Protein AF-A0A6B3I7I8-F1 (afdb_monomer)

Structure (mmCIF, N/CA/C/O backbone):
data_AF-A0A6B3I7I8-F1
#
_entry.id   AF-A0A6B3I7I8-F1
#
loop_
_atom_site.group_PDB
_atom_site.id
_atom_site.type_symbol
_atom_site.label_atom_id
_atom_site.label_alt_id
_atom_site.label_comp_id
_atom_site.label_asym_id
_atom_site.label_entity_id
_atom_site.label_seq_id
_atom_site.pdbx_PDB_ins_code
_atom_site.Cartn_x
_atom_site.Cartn_y
_atom_site.Cartn_z
_atom_site.occupancy
_atom_site.B_iso_or_equiv
_atom_site.auth_seq_id
_atom_site.auth_comp_id
_atom_site.auth_asym_id
_atom_site.auth_atom_id
_atom_site.pdbx_PDB_model_num
ATOM 1 N N . MET A 1 1 ? -26.166 -10.287 14.234 1.00 50.38 1 MET A N 1
ATOM 2 C CA . MET A 1 1 ? -25.204 -11.157 13.523 1.00 50.38 1 MET A CA 1
ATOM 3 C C . MET A 1 1 ? -24.397 -10.384 12.473 1.00 50.38 1 MET A C 1
ATOM 5 O O . MET A 1 1 ? -23.184 -10.431 12.549 1.00 50.38 1 MET A O 1
ATOM 9 N N . LEU A 1 2 ? -25.025 -9.567 11.614 1.00 54.38 2 LEU A N 1
ATOM 10 C CA . LEU A 1 2 ? -24.366 -8.822 10.514 1.00 54.38 2 LEU A CA 1
ATOM 11 C C . LEU A 1 2 ? -23.215 -7.861 10.901 1.00 54.38 2 LEU A C 1
ATOM 13 O O . LEU A 1 2 ? -22.311 -7.637 10.107 1.00 54.38 2 LEU A O 1
ATOM 17 N N . ARG A 1 3 ? -23.215 -7.285 12.111 1.00 52.59 3 ARG A N 1
ATOM 18 C CA . ARG A 1 3 ? -22.182 -6.315 12.531 1.00 52.59 3 ARG A CA 1
ATOM 19 C C . ARG A 1 3 ? -20.815 -6.963 12.800 1.00 52.59 3 ARG A C 1
ATOM 21 O O . ARG A 1 3 ? -19.792 -6.347 12.548 1.00 52.59 3 ARG A O 1
ATOM 28 N N . HIS A 1 4 ? -20.820 -8.218 13.250 1.00 49.75 4 HIS A N 1
ATOM 29 C CA . HIS A 1 4 ? -19.612 -8.944 13.650 1.00 49.75 4 HIS A CA 1
ATOM 30 C C . HIS A 1 4 ? -18.837 -9.508 12.444 1.00 49.75 4 HIS A C 1
ATOM 32 O O . HIS A 1 4 ? -17.633 -9.712 12.531 1.00 49.75 4 HIS A O 1
ATOM 38 N N . GLU A 1 5 ? -19.527 -9.739 11.322 1.00 48.50 5 GLU A N 1
ATOM 39 C CA . GLU A 1 5 ? -18.960 -10.208 10.047 1.00 48.50 5 GLU A CA 1
ATOM 40 C C . GLU A 1 5 ? -18.233 -9.074 9.309 1.00 48.50 5 GLU A C 1
ATOM 42 O O . GLU A 1 5 ? -17.145 -9.266 8.779 1.00 48.50 5 GLU A O 1
ATOM 47 N N . ALA A 1 6 ? -18.794 -7.860 9.354 1.00 52.62 6 ALA A N 1
ATOM 48 C CA . ALA A 1 6 ? -18.127 -6.660 8.854 1.00 52.62 6 ALA A CA 1
ATOM 49 C C . ALA A 1 6 ? -16.896 -6.291 9.703 1.00 52.62 6 ALA A C 1
ATOM 51 O O . ALA A 1 6 ? -15.880 -5.889 9.148 1.00 52.62 6 ALA A O 1
ATOM 52 N N . GLU A 1 7 ? -16.956 -6.470 11.028 1.00 51.16 7 GLU A N 1
ATOM 53 C CA . GLU A 1 7 ? -15.784 -6.331 11.910 1.00 51.16 7 GLU A CA 1
ATOM 54 C C . GLU A 1 7 ? -14.733 -7.419 11.661 1.00 51.16 7 GLU A C 1
ATOM 56 O O . GLU A 1 7 ? -13.543 -7.126 11.700 1.00 51.16 7 GLU A O 1
ATOM 61 N N . ALA A 1 8 ? -15.151 -8.653 11.357 1.00 56.06 8 ALA A N 1
ATOM 62 C CA . ALA A 1 8 ? -14.234 -9.735 10.998 1.00 56.06 8 ALA A CA 1
ATOM 63 C C . ALA A 1 8 ? -13.525 -9.493 9.653 1.00 56.06 8 ALA A C 1
ATOM 65 O O . ALA A 1 8 ? -12.441 -10.023 9.444 1.00 56.06 8 ALA A O 1
ATOM 66 N N . ASN A 1 9 ? -14.116 -8.683 8.768 1.00 68.12 9 ASN A N 1
ATOM 67 C CA . ASN A 1 9 ? -13.547 -8.342 7.464 1.00 68.12 9 ASN A CA 1
ATOM 68 C C . ASN A 1 9 ? -12.690 -7.059 7.480 1.00 68.12 9 ASN A C 1
ATOM 70 O O . ASN A 1 9 ? -12.053 -6.728 6.484 1.00 68.12 9 ASN A O 1
ATOM 74 N N . ILE A 1 10 ? -12.697 -6.298 8.581 1.00 80.12 10 ILE A N 1
ATOM 75 C CA . ILE A 1 10 ? -11.910 -5.068 8.732 1.00 80.12 10 ILE A CA 1
ATOM 76 C C . ILE A 1 10 ? -10.918 -5.284 9.871 1.00 80.12 10 ILE A C 1
ATOM 78 O O . ILE A 1 10 ? -11.149 -4.900 11.014 1.00 80.12 10 ILE A O 1
ATOM 82 N N . ASP A 1 11 ? -9.793 -5.914 9.565 1.00 85.75 11 ASP A N 1
ATOM 83 C CA . ASP A 1 11 ? -8.737 -6.182 10.532 1.00 85.75 11 ASP A CA 1
ATOM 84 C C . ASP A 1 11 ? -7.342 -5.940 9.926 1.00 85.75 11 ASP A C 1
ATOM 86 O O . ASP A 1 11 ? -7.187 -5.383 8.836 1.00 85.75 11 ASP A O 1
ATOM 90 N N . ALA A 1 12 ? -6.291 -6.321 10.651 1.00 87.12 12 ALA A N 1
ATOM 91 C CA . ALA A 1 12 ? -4.924 -6.164 10.163 1.00 87.12 12 ALA A CA 1
ATOM 92 C C . ALA A 1 12 ? -4.634 -6.984 8.889 1.00 87.12 12 ALA A C 1
ATOM 94 O O . ALA A 1 12 ? -3.767 -6.586 8.110 1.00 87.12 12 ALA A O 1
ATOM 95 N N . VAL A 1 13 ? -5.339 -8.098 8.664 1.00 90.69 13 VAL A N 1
ATOM 96 C CA . VAL A 1 13 ? -5.172 -8.943 7.473 1.00 90.69 13 VAL A CA 1
ATOM 97 C C . VAL A 1 13 ? -5.705 -8.227 6.238 1.00 90.69 13 VAL A C 1
ATOM 99 O O . VAL A 1 13 ? -5.034 -8.244 5.210 1.00 90.69 13 VAL A O 1
ATOM 102 N N . ALA A 1 14 ? -6.805 -7.482 6.354 1.00 91.62 14 ALA A N 1
ATOM 103 C CA . ALA A 1 14 ? -7.338 -6.686 5.246 1.00 91.62 14 ALA A CA 1
ATOM 104 C C . ALA A 1 14 ? -6.320 -5.662 4.688 1.00 91.62 14 ALA A C 1
ATOM 106 O O . ALA A 1 14 ? -6.291 -5.394 3.487 1.00 91.62 14 ALA A O 1
ATOM 107 N N . ILE A 1 15 ? -5.419 -5.122 5.521 1.00 93.56 15 ILE A N 1
ATOM 108 C CA . ILE A 1 15 ? -4.313 -4.269 5.044 1.00 93.56 15 ILE A CA 1
ATOM 109 C C . ILE A 1 15 ? -3.304 -5.064 4.203 1.00 93.56 15 ILE A C 1
ATOM 111 O O . ILE A 1 15 ? -2.792 -4.554 3.205 1.00 93.56 15 ILE A O 1
ATOM 115 N N . LEU A 1 16 ? -3.009 -6.304 4.596 1.00 91.31 16 LEU A N 1
ATOM 116 C CA . LEU A 1 16 ? -2.105 -7.183 3.853 1.00 91.31 16 LEU A CA 1
ATOM 117 C C . LEU A 1 16 ? -2.722 -7.626 2.525 1.00 91.31 16 LEU A C 1
ATOM 119 O O . LEU A 1 16 ? -2.009 -7.704 1.531 1.00 91.31 16 LEU A O 1
ATOM 123 N N . GLU A 1 17 ? -4.030 -7.863 2.485 1.00 93.50 17 GLU A N 1
ATOM 124 C CA . GLU A 1 17 ? -4.755 -8.172 1.248 1.00 93.50 17 GLU A CA 1
ATOM 125 C C . GLU A 1 17 ? -4.730 -6.993 0.273 1.00 93.50 17 GLU A C 1
ATOM 127 O O . GLU A 1 17 ? -4.426 -7.176 -0.907 1.00 93.50 17 GLU A O 1
ATOM 132 N N . LEU A 1 18 ? -4.955 -5.770 0.770 1.00 94.00 18 LEU A N 1
ATOM 133 C CA . LEU A 1 18 ? -4.804 -4.556 -0.034 1.00 94.00 18 LEU A CA 1
ATOM 134 C C . LEU A 1 18 ? -3.386 -4.446 -0.603 1.00 94.00 18 LEU A C 1
ATOM 136 O O . LEU A 1 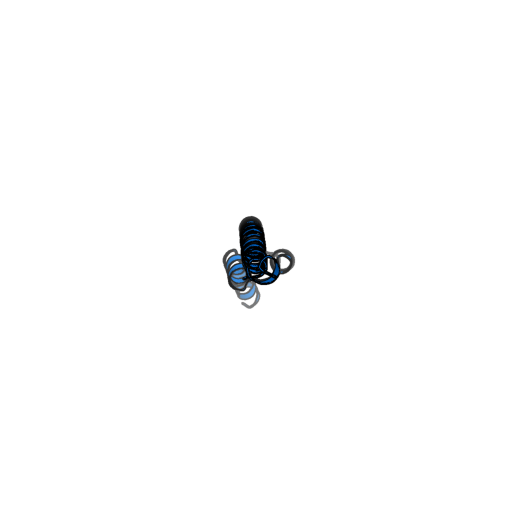18 ? -3.234 -4.218 -1.802 1.00 94.00 18 LEU A O 1
ATOM 140 N N . LEU A 1 19 ? -2.362 -4.684 0.220 1.00 91.44 19 LEU A N 1
ATOM 141 C CA . LEU A 1 19 ? -0.968 -4.686 -0.222 1.00 91.44 19 LEU A CA 1
ATOM 142 C C . LEU A 1 19 ? -0.696 -5.771 -1.282 1.00 91.44 19 LEU A C 1
ATOM 144 O O . LEU A 1 19 ? -0.049 -5.496 -2.286 1.00 91.44 19 LEU A O 1
ATOM 148 N N . ALA A 1 20 ? -1.203 -6.989 -1.084 1.00 92.25 20 ALA A N 1
ATOM 149 C CA . ALA A 1 20 ? -1.024 -8.103 -2.016 1.00 92.25 20 ALA A CA 1
AT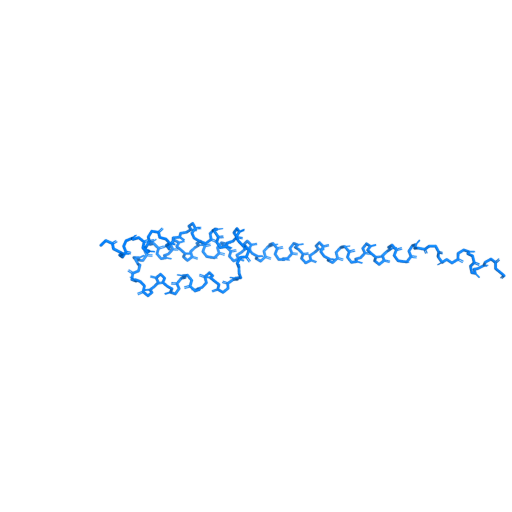OM 150 C C . ALA A 1 20 ? -1.725 -7.866 -3.363 1.00 92.25 20 ALA A C 1
ATOM 152 O O . ALA A 1 20 ? -1.257 -8.345 -4.394 1.00 92.25 20 ALA A O 1
ATOM 153 N N . SER A 1 21 ? -2.830 -7.117 -3.355 1.00 92.88 21 SER A N 1
ATOM 154 C CA . SER A 1 21 ? -3.553 -6.698 -4.561 1.00 92.88 21 SER A CA 1
ATOM 155 C C . SER A 1 21 ? -2.973 -5.453 -5.243 1.00 92.88 21 SER A C 1
ATOM 157 O O . SER A 1 21 ? -3.559 -4.975 -6.212 1.00 92.88 21 SER A O 1
ATOM 159 N N . ASP A 1 22 ? -1.859 -4.919 -4.729 1.00 90.19 22 ASP A N 1
ATOM 160 C CA . ASP A 1 22 ? -1.239 -3.667 -5.180 1.00 90.19 22 ASP A CA 1
ATOM 161 C C . ASP A 1 22 ? -2.223 -2.480 -5.161 1.00 90.19 22 ASP A C 1
ATOM 163 O O . ASP A 1 22 ? -2.247 -1.606 -6.031 1.00 90.19 22 ASP A O 1
ATOM 167 N N . ALA A 1 23 ? -3.111 -2.471 -4.160 1.00 92.19 23 ALA A N 1
ATOM 168 C CA . ALA A 1 23 ? -4.111 -1.428 -4.010 1.00 92.19 23 ALA A CA 1
ATOM 169 C C . ALA A 1 23 ? -3.449 -0.074 -3.696 1.00 92.19 23 ALA A C 1
ATOM 171 O O . ALA A 1 23 ? -2.457 -0.017 -2.963 1.00 92.19 23 ALA A O 1
ATOM 172 N N . PRO A 1 24 ? -4.030 1.047 -4.161 1.00 91.25 24 PRO A N 1
ATOM 173 C CA . PRO A 1 24 ? -3.459 2.360 -3.905 1.00 91.25 24 PRO A CA 1
ATOM 174 C C . PRO A 1 24 ? -3.531 2.736 -2.410 1.00 91.25 24 PRO A C 1
ATOM 176 O O . PRO A 1 24 ? -4.502 2.368 -1.733 1.00 91.25 24 PRO A O 1
ATOM 179 N N . PRO A 1 25 ? -2.574 3.539 -1.897 1.00 91.12 25 PRO A N 1
ATOM 180 C CA . PRO A 1 25 ? -2.496 3.971 -0.494 1.00 91.12 25 PRO A CA 1
ATOM 181 C C . PRO A 1 25 ? -3.795 4.543 0.101 1.00 91.12 25 PRO A C 1
ATOM 183 O O . PRO A 1 25 ? -4.085 4.338 1.282 1.00 91.12 25 PRO A O 1
ATOM 186 N N . ASP A 1 26 ? -4.625 5.198 -0.710 1.00 93.19 26 ASP A N 1
ATOM 187 C CA . ASP A 1 26 ? -5.900 5.786 -0.274 1.00 93.19 26 ASP A CA 1
ATOM 188 C C . ASP A 1 26 ? -6.927 4.736 0.190 1.00 93.19 26 ASP A C 1
ATOM 190 O O . ASP A 1 26 ? -7.809 5.021 1.011 1.00 93.19 26 ASP A O 1
ATOM 194 N N . ARG A 1 27 ? -6.809 3.485 -0.280 1.00 92.56 27 ARG A N 1
ATOM 195 C CA . ARG A 1 27 ? -7.657 2.373 0.182 1.00 92.56 27 ARG A CA 1
ATOM 196 C C . ARG A 1 27 ? -7.390 2.014 1.640 1.00 92.56 27 ARG A C 1
ATOM 198 O O . ARG A 1 27 ? -8.326 1.658 2.351 1.00 92.56 27 ARG A O 1
ATOM 205 N N . PHE A 1 28 ? -6.150 2.175 2.097 1.00 91.62 28 PHE A N 1
ATOM 206 C CA . PHE A 1 28 ? -5.746 1.901 3.474 1.00 91.62 28 PHE A CA 1
ATOM 207 C C . PHE A 1 28 ? -6.413 2.901 4.430 1.00 91.62 28 PHE A C 1
ATOM 209 O O . PHE A 1 28 ? -6.878 2.522 5.503 1.00 91.62 28 PHE A O 1
ATOM 216 N N . GLU A 1 29 ? -6.513 4.173 4.026 1.00 90.25 29 GLU A N 1
ATOM 217 C CA . GLU A 1 29 ? -7.242 5.199 4.789 1.00 90.25 29 GLU A CA 1
ATOM 218 C C . GLU A 1 29 ? -8.745 4.992 4.775 1.00 90.25 29 GLU A C 1
ATOM 220 O O . GLU A 1 29 ? -9.406 5.120 5.806 1.00 90.25 29 GLU A O 1
ATOM 225 N N . SER A 1 30 ? -9.286 4.640 3.611 1.00 91.94 30 SER A N 1
ATOM 226 C CA . SER A 1 30 ? -10.709 4.346 3.468 1.00 91.94 30 SER A CA 1
ATOM 227 C C . SER A 1 30 ? -11.134 3.218 4.413 1.00 91.94 30 SER A C 1
ATOM 229 O O . SER A 1 30 ? -12.186 3.311 5.047 1.00 91.94 30 SER A O 1
ATOM 231 N N . LEU A 1 31 ? -10.288 2.193 4.570 1.00 91.44 31 LEU A N 1
ATOM 232 C CA . LEU A 1 31 ? -10.516 1.081 5.490 1.00 91.44 31 LEU A CA 1
ATOM 233 C C . LEU A 1 31 ? -10.539 1.534 6.960 1.00 91.44 31 LEU A C 1
ATOM 235 O O . LEU A 1 31 ? -11.416 1.123 7.719 1.00 91.44 31 LEU A O 1
ATOM 239 N N . LEU A 1 32 ? -9.630 2.430 7.359 1.00 91.25 32 LEU A N 1
ATOM 240 C CA . LEU A 1 32 ? -9.583 2.963 8.725 1.00 91.25 32 LEU A CA 1
ATOM 241 C C . LEU A 1 32 ? -10.789 3.866 9.033 1.00 91.25 32 LEU A C 1
ATOM 243 O O . LEU A 1 32 ? -11.369 3.789 10.118 1.00 91.25 32 LEU A O 1
ATOM 247 N N . THR A 1 33 ? -11.208 4.694 8.073 1.00 91.94 33 THR A N 1
ATOM 248 C CA . THR A 1 33 ? -12.430 5.505 8.188 1.00 91.94 33 THR A CA 1
ATOM 249 C C . THR A 1 33 ? -13.667 4.621 8.322 1.00 91.94 33 THR A C 1
ATOM 251 O O . THR A 1 33 ? -14.513 4.879 9.182 1.00 91.94 33 THR A O 1
ATOM 254 N N . LEU A 1 34 ? -13.748 3.542 7.537 1.00 90.56 34 LEU A N 1
ATOM 255 C CA . LEU A 1 34 ? -14.829 2.565 7.632 1.00 90.56 34 LEU A CA 1
ATOM 256 C C . LEU A 1 34 ? -14.856 1.909 9.022 1.00 90.56 34 LEU A C 1
ATOM 258 O O . LEU A 1 34 ? -15.905 1.915 9.666 1.00 90.56 34 LEU A O 1
ATOM 262 N N . ALA A 1 35 ? -13.706 1.447 9.526 1.00 89.69 35 ALA A N 1
ATOM 263 C CA . ALA A 1 35 ? -13.573 0.847 10.858 1.00 89.69 35 ALA A CA 1
ATOM 264 C C . ALA A 1 35 ? -14.060 1.780 11.979 1.00 89.69 35 ALA A C 1
ATOM 266 O O . ALA A 1 35 ? -14.822 1.372 12.859 1.00 89.69 35 ALA A O 1
ATOM 267 N N . ARG A 1 36 ? -13.671 3.063 11.919 1.00 89.38 36 ARG A N 1
ATOM 268 C CA . ARG A 1 36 ? -14.123 4.088 12.874 1.00 89.38 36 ARG A CA 1
ATOM 269 C C . ARG A 1 36 ? -15.633 4.292 12.802 1.00 89.38 36 ARG A C 1
ATOM 271 O O . ARG A 1 36 ? -16.293 4.306 13.836 1.00 89.38 36 ARG A O 1
ATOM 278 N N . SER A 1 37 ? -16.187 4.403 11.593 1.00 89.62 37 SER A N 1
ATOM 279 C CA . SER A 1 37 ? -17.632 4.584 11.393 1.00 89.62 37 SER A CA 1
ATOM 280 C C . SER A 1 37 ? -18.461 3.373 11.843 1.00 89.62 37 SER A C 1
ATOM 282 O O . SER A 1 37 ? -19.595 3.532 12.291 1.00 89.62 37 SER A O 1
ATOM 284 N N . ALA A 1 38 ? -17.880 2.171 11.784 1.00 87.38 38 ALA A N 1
ATOM 285 C CA . ALA A 1 38 ? -18.510 0.937 12.239 1.00 87.38 38 ALA A CA 1
ATOM 286 C C . ALA A 1 38 ? -18.578 0.824 13.774 1.00 87.38 38 ALA A C 1
ATOM 288 O O . ALA A 1 38 ? -19.364 0.025 14.288 1.00 87.38 38 ALA A O 1
ATOM 289 N N . GLY A 1 39 ? -17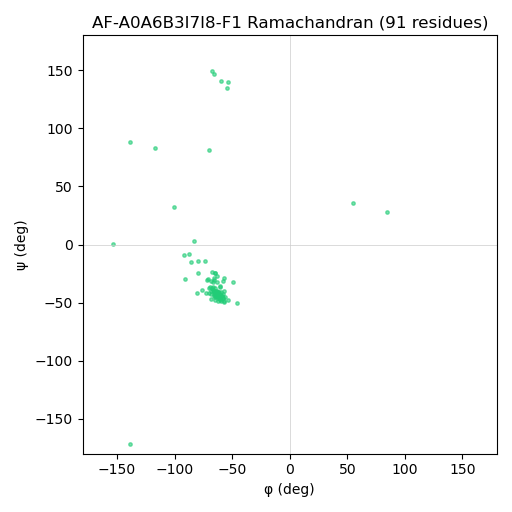.824 1.663 14.497 1.00 88.94 39 GLY A N 1
ATOM 290 C CA . GLY A 1 39 ? -17.748 1.649 15.957 1.00 88.94 39 GLY A CA 1
ATOM 291 C C . GLY A 1 39 ? -16.738 0.642 16.503 1.00 88.94 39 GLY A C 1
ATOM 292 O O . GLY A 1 39 ? -16.924 0.152 17.615 1.00 88.94 39 GLY A O 1
ATOM 293 N N . MET A 1 40 ? -15.691 0.330 15.731 1.00 89.12 40 MET A N 1
ATOM 294 C CA . MET A 1 40 ? -14.673 -0.639 16.127 1.00 89.12 40 MET A CA 1
ATOM 295 C C . MET A 1 40 ? -14.050 -0.293 17.497 1.00 89.12 40 MET A C 1
ATOM 297 O O . MET A 1 40 ? -13.670 0.860 17.726 1.00 89.12 40 MET A O 1
ATOM 301 N N . PRO A 1 41 ? -13.884 -1.280 18.397 1.00 89.50 41 PRO A N 1
ATOM 302 C CA . PRO A 1 41 ? -13.187 -1.112 19.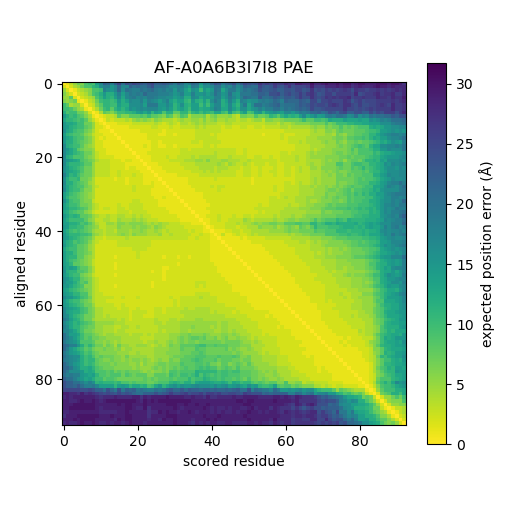667 1.00 89.50 41 PRO A CA 1
ATOM 303 C C . PRO A 1 41 ? -11.775 -0.529 19.513 1.00 89.50 41 PRO A C 1
ATOM 305 O O . PRO A 1 41 ? -11.007 -0.969 18.658 1.00 89.50 41 PRO A O 1
ATOM 308 N N . GLY A 1 42 ? -11.390 0.380 20.417 1.00 90.00 42 GLY A N 1
ATOM 309 C CA . GLY A 1 42 ? -10.075 1.044 20.418 1.00 90.00 42 GLY A CA 1
ATOM 310 C C . GLY A 1 42 ? -8.877 0.101 20.210 1.00 90.00 42 GLY A C 1
ATOM 311 O O . GLY A 1 42 ? -8.116 0.314 19.275 1.00 90.00 42 GLY A O 1
ATOM 312 N N . PRO A 1 43 ? -8.754 -1.019 20.950 1.00 90.62 43 PRO A N 1
ATOM 313 C CA . PRO A 1 43 ? -7.630 -1.948 20.771 1.00 90.62 43 PRO A CA 1
ATOM 314 C C . PRO A 1 43 ? -7.584 -2.662 19.409 1.00 90.62 43 PRO A C 1
ATOM 316 O O . PRO A 1 43 ? -6.536 -3.161 18.992 1.00 90.62 43 PRO A O 1
ATOM 319 N N . GLN A 1 44 ? -8.723 -2.805 18.728 1.00 89.75 44 GLN A N 1
ATOM 320 C CA . GLN A 1 44 ? -8.768 -3.336 17.362 1.00 89.75 44 GLN A CA 1
ATOM 321 C C . GLN A 1 44 ? -8.400 -2.243 16.358 1.00 89.75 44 GLN A C 1
ATOM 323 O O . GLN A 1 44 ? -7.588 -2.486 15.466 1.00 89.75 44 GLN A O 1
ATOM 328 N N . LEU A 1 45 ? -8.906 -1.028 16.573 1.00 91.75 45 LEU A N 1
ATOM 329 C CA . LEU A 1 45 ? -8.588 0.131 15.751 1.00 91.75 45 LEU A CA 1
ATOM 330 C C . LEU A 1 45 ? -7.094 0.488 15.805 1.00 91.75 45 LEU A C 1
ATOM 332 O O . LEU A 1 45 ? -6.497 0.746 14.765 1.00 91.75 45 LEU A O 1
ATOM 336 N N . ASP A 1 46 ? -6.467 0.414 16.980 1.00 93.06 46 ASP A N 1
ATOM 337 C CA . ASP A 1 46 ? -5.030 0.656 17.158 1.00 93.06 46 ASP A CA 1
ATOM 338 C C . ASP A 1 46 ? -4.186 -0.372 16.392 1.00 93.06 46 ASP A C 1
ATOM 340 O O . ASP A 1 46 ? -3.181 -0.037 15.760 1.00 93.06 46 ASP A O 1
ATOM 344 N N . ARG A 1 47 ? -4.606 -1.645 16.407 1.00 93.19 47 ARG A N 1
ATOM 345 C CA . ARG A 1 47 ? -3.952 -2.704 15.624 1.00 93.19 47 ARG A CA 1
ATOM 346 C C . ARG A 1 47 ? -4.089 -2.454 14.127 1.00 93.19 47 ARG A C 1
ATOM 348 O O . ARG A 1 47 ? -3.100 -2.595 13.409 1.00 93.19 47 ARG A O 1
ATOM 355 N N . LEU A 1 48 ? -5.273 -2.052 13.673 1.00 94.12 48 LEU A N 1
ATOM 356 C CA . LEU A 1 48 ? -5.519 -1.702 12.277 1.00 94.12 48 LEU A CA 1
ATOM 357 C C . LEU A 1 48 ? -4.693 -0.482 11.842 1.00 94.12 48 LEU A C 1
ATOM 359 O O . LEU A 1 48 ? -4.103 -0.485 10.764 1.00 94.12 48 LEU A O 1
ATOM 363 N N . GLU A 1 49 ? -4.580 0.537 12.694 1.00 94.88 49 GLU A N 1
ATOM 364 C CA . GLU A 1 49 ? -3.768 1.722 12.415 1.00 94.88 49 GLU A CA 1
ATOM 365 C C . GLU A 1 49 ? -2.271 1.383 12.331 1.00 94.88 49 GLU A C 1
ATOM 367 O O . GLU A 1 49 ? -1.568 1.867 11.439 1.00 94.88 49 GLU A O 1
ATOM 372 N N . ASN A 1 50 ? -1.781 0.508 13.211 1.00 95.56 50 ASN A N 1
ATOM 373 C CA . ASN A 1 50 ? -0.408 0.009 13.146 1.00 95.56 50 ASN A CA 1
ATOM 374 C C . ASN A 1 50 ? -0.158 -0.808 11.873 1.00 95.56 50 ASN A C 1
ATOM 376 O O . ASN A 1 50 ? 0.845 -0.582 11.193 1.00 95.56 50 ASN A O 1
ATOM 380 N N . ALA A 1 51 ? -1.082 -1.703 11.511 1.00 95.38 51 ALA A N 1
ATOM 381 C CA . ALA A 1 51 ? -1.005 -2.460 10.265 1.00 95.38 51 ALA A CA 1
ATOM 382 C C . ALA A 1 51 ? -0.962 -1.520 9.054 1.00 95.38 51 ALA A C 1
ATOM 384 O O . ALA A 1 51 ? -0.098 -1.670 8.191 1.00 95.38 51 ALA A O 1
ATOM 385 N N . ARG A 1 52 ? -1.809 -0.483 9.031 1.00 95.12 52 ARG A N 1
ATOM 386 C CA . ARG A 1 52 ? -1.781 0.550 7.991 1.00 95.12 52 ARG A CA 1
ATOM 387 C C . ARG A 1 52 ? -0.419 1.241 7.895 1.00 95.12 52 ARG A C 1
ATOM 389 O O . ARG A 1 52 ? 0.104 1.382 6.791 1.00 95.12 52 ARG A O 1
ATOM 396 N N . LYS A 1 53 ? 0.155 1.687 9.018 1.00 96.31 53 LYS A N 1
ATOM 397 C CA . LYS A 1 53 ? 1.470 2.359 9.031 1.00 96.31 53 LYS A CA 1
ATOM 398 C C . LYS A 1 53 ? 2.555 1.464 8.431 1.00 96.31 53 LYS A C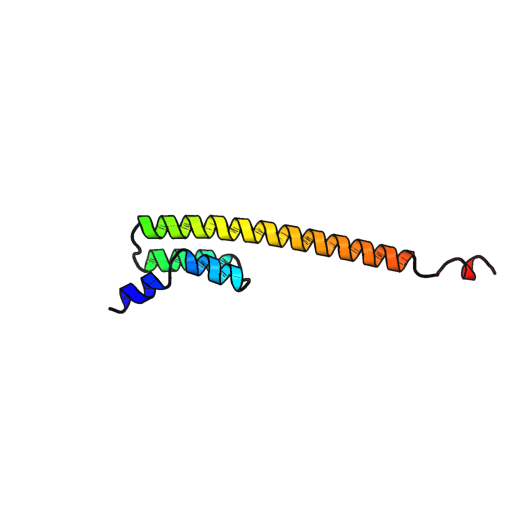 1
ATOM 400 O O . LYS A 1 53 ? 3.352 1.934 7.621 1.00 96.31 53 LYS A O 1
ATOM 405 N N . LEU A 1 54 ? 2.547 0.176 8.779 1.00 96.50 54 LEU A N 1
ATOM 406 C CA . LEU A 1 54 ? 3.456 -0.815 8.201 1.00 96.50 54 LEU A CA 1
ATOM 407 C C . LEU A 1 54 ? 3.205 -1.013 6.701 1.00 96.50 54 LEU A C 1
ATOM 409 O O . LEU A 1 54 ? 4.156 -0.987 5.925 1.00 96.50 54 LEU A O 1
ATOM 413 N N . GLY A 1 55 ? 1.943 -1.136 6.283 1.00 94.50 55 GLY A N 1
ATOM 414 C CA . GLY A 1 55 ? 1.568 -1.277 4.874 1.00 94.50 55 GLY A CA 1
ATOM 415 C C . GLY A 1 55 ? 2.058 -0.110 4.014 1.00 94.50 55 GLY A C 1
ATOM 416 O O . GLY A 1 55 ? 2.698 -0.325 2.989 1.00 94.50 55 GLY A O 1
ATOM 417 N N . LEU A 1 56 ? 1.864 1.130 4.475 1.00 95.50 56 LEU A N 1
ATOM 418 C CA . LEU A 1 56 ? 2.368 2.324 3.784 1.00 95.50 56 LEU A CA 1
ATOM 419 C C . LEU A 1 56 ? 3.892 2.382 3.734 1.00 95.50 56 LEU A C 1
ATOM 421 O O . LEU A 1 56 ? 4.469 2.809 2.732 1.00 95.50 56 LEU A O 1
ATOM 425 N N . HIS A 1 57 ? 4.554 1.952 4.808 1.00 96.19 57 HIS A N 1
ATOM 426 C CA . HIS A 1 57 ? 6.005 1.875 4.820 1.00 96.19 57 HIS A CA 1
ATOM 427 C C . HIS A 1 57 ? 6.509 0.894 3.755 1.00 96.19 57 HIS A C 1
ATOM 429 O O . HIS A 1 57 ? 7.362 1.270 2.949 1.00 96.19 57 HIS A O 1
ATOM 435 N N . ILE A 1 58 ? 5.932 -0.310 3.694 1.00 95.25 58 ILE A N 1
ATOM 436 C CA . ILE A 1 58 ? 6.270 -1.326 2.688 1.00 95.25 58 ILE A CA 1
ATOM 437 C C . ILE A 1 58 ? 6.007 -0.794 1.277 1.00 95.25 58 ILE A C 1
ATOM 439 O O . ILE A 1 58 ? 6.905 -0.852 0.438 1.00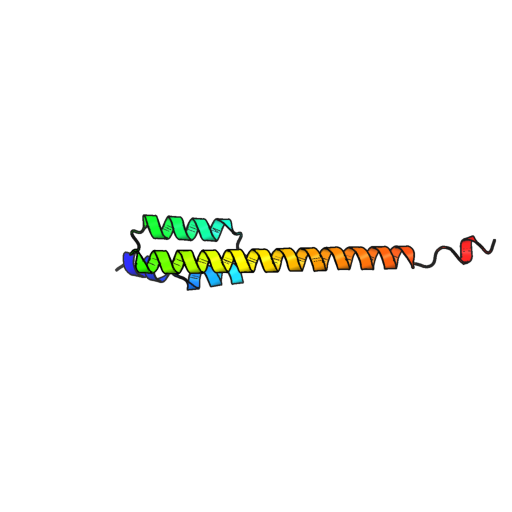 95.25 58 ILE A O 1
ATOM 443 N N . TYR A 1 59 ? 4.835 -0.201 1.031 1.00 93.94 59 TYR A N 1
ATOM 444 C CA . TYR A 1 59 ? 4.498 0.403 -0.261 1.00 93.94 59 TYR A CA 1
ATOM 445 C C . TYR A 1 59 ? 5.564 1.417 -0.701 1.00 93.94 59 TYR A C 1
ATOM 447 O O . TYR A 1 59 ? 6.102 1.329 -1.801 1.00 93.94 59 TYR A 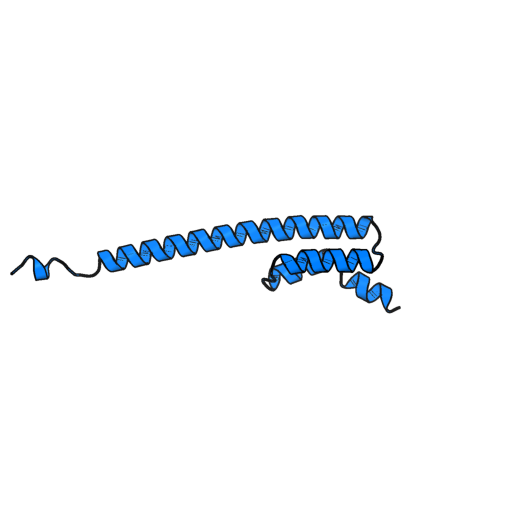O 1
ATOM 455 N N . SER A 1 60 ? 5.969 2.325 0.196 1.00 94.44 60 SER A N 1
ATOM 456 C CA . SER A 1 60 ? 7.002 3.325 -0.108 1.00 94.44 60 SER A CA 1
ATOM 457 C C . SER A 1 60 ? 8.377 2.715 -0.416 1.00 94.44 60 SER A C 1
ATOM 459 O O . SER A 1 60 ? 9.149 3.269 -1.200 1.00 94.44 60 SER A O 1
ATOM 461 N N . GLN A 1 61 ? 8.714 1.578 0.198 1.00 96.00 61 GLN A N 1
ATOM 462 C CA . GLN A 1 61 ? 9.965 0.872 -0.072 1.00 96.00 61 GLN A CA 1
ATOM 463 C C . GLN A 1 61 ? 9.935 0.179 -1.437 1.00 96.00 61 GLN A C 1
ATOM 465 O O . GLN A 1 61 ? 10.939 0.232 -2.157 1.00 96.00 61 GLN A O 1
ATOM 470 N N . LEU A 1 62 ? 8.803 -0.440 -1.786 1.00 93.31 62 LEU A N 1
ATOM 471 C CA . LEU A 1 62 ? 8.580 -1.093 -3.077 1.00 93.31 62 LEU A CA 1
ATOM 472 C C . LEU A 1 62 ? 8.596 -0.079 -4.219 1.00 93.31 62 LEU A C 1
ATOM 474 O O . LEU A 1 62 ? 9.357 -0.264 -5.165 1.00 93.31 62 LEU A O 1
ATOM 478 N N . ASP A 1 63 ? 7.872 1.030 -4.077 1.00 93.31 63 ASP A N 1
ATOM 479 C CA . ASP A 1 63 ? 7.836 2.122 -5.055 1.00 93.31 63 ASP A CA 1
ATOM 480 C C . ASP A 1 63 ? 9.242 2.679 -5.331 1.00 93.31 63 ASP A C 1
ATOM 482 O O . ASP A 1 63 ? 9.723 2.703 -6.465 1.00 93.31 63 ASP A O 1
ATOM 486 N N . ARG A 1 64 ? 10.005 2.986 -4.271 1.00 95.19 64 ARG A N 1
ATOM 487 C CA . ARG A 1 64 ? 11.403 3.426 -4.416 1.00 95.19 64 ARG A CA 1
ATOM 488 C C . ARG A 1 64 ? 12.286 2.380 -5.088 1.00 95.19 64 ARG A C 1
ATOM 490 O O . ARG A 1 64 ? 13.241 2.745 -5.775 1.00 95.19 64 ARG A O 1
ATOM 49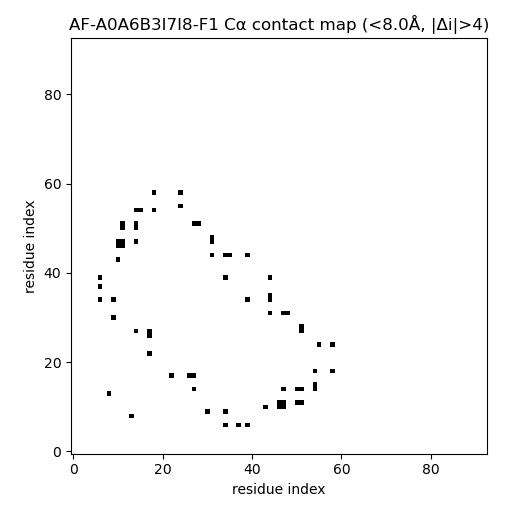7 N N . ARG A 1 65 ? 12.058 1.091 -4.826 1.00 95.62 65 ARG A N 1
ATOM 498 C CA . ARG A 1 65 ? 12.814 0.008 -5.464 1.00 95.62 65 ARG A CA 1
ATOM 499 C C . ARG A 1 65 ? 12.479 -0.071 -6.951 1.00 95.62 65 ARG A C 1
ATOM 501 O O . ARG A 1 65 ? 13.410 -0.088 -7.750 1.00 95.62 65 ARG A O 1
ATOM 508 N N . GLN A 1 66 ? 11.199 -0.030 -7.301 1.00 94.12 66 GLN A N 1
ATOM 509 C CA . GLN A 1 66 ? 10.734 -0.035 -8.683 1.00 94.12 66 GLN A CA 1
ATOM 510 C C . GLN A 1 66 ? 11.264 1.180 -9.452 1.00 94.12 66 GLN A C 1
ATOM 512 O O . GLN A 1 66 ? 11.795 1.021 -10.547 1.00 94.12 66 GLN A O 1
ATOM 517 N N . GLN A 1 67 ? 11.260 2.370 -8.843 1.00 95.56 67 GLN A N 1
ATOM 518 C CA . GLN A 1 67 ? 11.835 3.571 -9.450 1.00 95.56 67 GLN A CA 1
ATOM 519 C C . GLN A 1 67 ? 13.338 3.422 -9.727 1.00 95.56 67 GLN A C 1
ATOM 521 O O . GLN A 1 67 ? 13.822 3.845 -10.780 1.00 95.56 67 GLN A O 1
ATOM 526 N N . ARG A 1 68 ? 14.097 2.813 -8.803 1.00 96.38 68 ARG A N 1
ATOM 527 C CA . ARG A 1 68 ? 15.528 2.538 -9.019 1.00 96.38 68 ARG A CA 1
ATOM 528 C C . ARG A 1 68 ? 15.744 1.534 -10.147 1.00 96.38 68 ARG A C 1
ATOM 530 O O . ARG A 1 68 ? 16.608 1.762 -10.986 1.00 96.38 68 ARG A O 1
ATOM 537 N N . GLU A 1 69 ? 14.971 0.455 -10.179 1.00 97.38 69 GLU A N 1
ATOM 538 C CA . GLU A 1 69 ? 15.061 -0.577 -11.219 1.00 97.38 69 GLU A CA 1
ATOM 539 C C . GLU A 1 69 ? 14.682 -0.026 -12.604 1.00 97.38 69 GLU A C 1
ATOM 541 O O . GLU A 1 69 ? 15.397 -0.272 -13.578 1.00 97.38 69 GLU A O 1
ATOM 546 N N . ALA A 1 70 ? 13.635 0.799 -12.688 1.00 96.31 70 ALA A N 1
ATOM 547 C CA . ALA A 1 70 ? 13.249 1.504 -13.909 1.00 96.31 70 ALA A CA 1
ATOM 548 C C . ALA A 1 70 ? 14.345 2.475 -14.375 1.00 96.31 70 ALA A C 1
ATOM 550 O O . ALA A 1 70 ? 14.716 2.480 -15.547 1.00 96.31 70 ALA A O 1
ATOM 551 N N . SER A 1 71 ? 14.921 3.244 -13.445 1.00 95.75 71 SER A N 1
ATOM 552 C CA . SER A 1 71 ? 16.013 4.179 -13.753 1.00 95.75 71 SER A CA 1
ATOM 553 C C . SER A 1 71 ? 17.259 3.448 -14.264 1.00 95.75 71 SER A C 1
ATOM 555 O O . SER A 1 71 ? 17.879 3.887 -15.228 1.00 95.75 71 SER A O 1
ATOM 557 N N . LEU A 1 72 ? 17.620 2.313 -13.656 1.00 97.38 72 LEU A N 1
ATOM 558 C CA . LEU A 1 72 ? 18.737 1.483 -14.114 1.00 97.38 72 LEU A CA 1
ATOM 559 C C . LEU A 1 72 ? 18.467 0.862 -15.488 1.00 97.38 72 LEU A C 1
ATOM 561 O O . LEU A 1 72 ? 19.367 0.847 -16.324 1.00 97.38 72 LEU A O 1
ATOM 565 N N . SER A 1 73 ? 17.242 0.390 -15.732 1.00 96.81 73 SER A N 1
ATOM 566 C CA . SER A 1 73 ? 16.849 -0.152 -17.040 1.00 96.81 73 SER A CA 1
ATOM 567 C C . SER A 1 73 ? 16.991 0.909 -18.131 1.00 96.81 73 SER A C 1
ATOM 569 O O . SER A 1 73 ? 17.644 0.654 -19.137 1.00 96.81 73 SER A O 1
ATOM 571 N N . ALA A 1 74 ? 16.523 2.135 -17.871 1.00 96.88 74 ALA A N 1
ATOM 572 C CA . ALA A 1 74 ? 16.693 3.259 -18.789 1.00 96.88 74 ALA A CA 1
ATOM 573 C C . ALA A 1 74 ? 18.174 3.576 -19.072 1.00 96.88 74 ALA A C 1
ATOM 575 O O . ALA A 1 74 ? 18.544 3.818 -20.218 1.00 96.88 74 ALA A O 1
ATOM 576 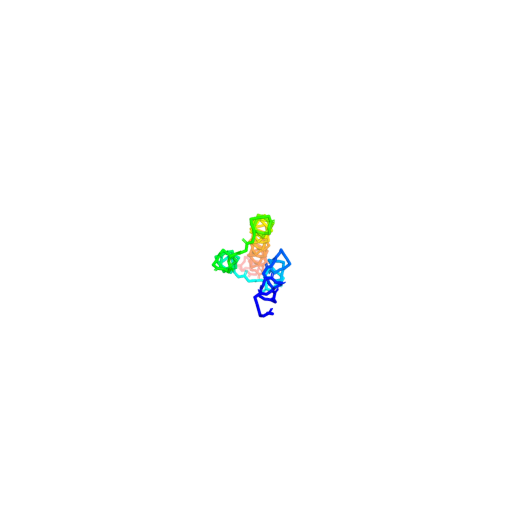N N . LEU A 1 75 ? 19.048 3.537 -18.058 1.00 96.94 75 LEU A N 1
ATOM 577 C CA . LEU A 1 75 ? 20.490 3.736 -18.260 1.00 96.94 75 LEU A CA 1
ATOM 578 C C . LEU A 1 75 ? 21.118 2.636 -19.126 1.00 96.94 75 LEU A C 1
ATOM 580 O O . LEU A 1 75 ? 21.974 2.931 -19.959 1.00 96.94 75 LEU A O 1
ATOM 584 N N . VAL A 1 76 ? 20.707 1.379 -18.936 1.00 94.75 76 VAL A N 1
ATOM 585 C CA . VAL A 1 76 ? 21.173 0.248 -19.755 1.00 94.75 76 VAL A CA 1
ATOM 586 C C . VAL A 1 76 ? 20.694 0.384 -21.196 1.00 94.75 76 VAL A C 1
ATOM 588 O O . VAL A 1 76 ? 21.485 0.155 -22.113 1.00 94.75 76 VAL A O 1
ATOM 591 N N . ASP A 1 77 ? 19.439 0.776 -21.402 1.00 95.31 77 ASP A N 1
ATOM 592 C CA . ASP A 1 77 ? 18.881 1.001 -22.735 1.00 95.31 77 ASP A CA 1
ATOM 593 C C . ASP A 1 77 ? 19.637 2.122 -23.459 1.00 95.31 77 ASP A C 1
ATOM 595 O O . ASP A 1 77 ? 20.110 1.908 -24.574 1.00 95.31 77 ASP A O 1
ATOM 599 N N . ILE A 1 78 ? 19.903 3.247 -22.785 1.00 94.81 78 ILE A N 1
ATOM 600 C CA . ILE A 1 78 ? 20.732 4.339 -23.327 1.00 94.81 78 ILE A CA 1
ATOM 601 C C . ILE A 1 78 ? 22.152 3.854 -23.646 1.00 94.81 78 ILE A C 1
ATOM 603 O O . ILE A 1 78 ? 22.679 4.126 -24.723 1.00 94.81 78 ILE A O 1
ATOM 607 N N . ALA A 1 79 ? 22.799 3.116 -22.739 1.00 94.19 79 ALA A N 1
ATOM 608 C CA . ALA A 1 79 ? 24.143 2.595 -22.987 1.00 94.19 79 ALA A CA 1
ATOM 609 C C . ALA A 1 79 ? 24.173 1.654 -24.204 1.00 94.19 79 ALA A C 1
ATOM 611 O O . ALA A 1 79 ? 25.139 1.672 -24.970 1.00 94.19 79 ALA A O 1
ATOM 612 N N . ARG A 1 80 ? 23.114 0.859 -24.412 1.00 88.69 80 ARG A N 1
ATOM 613 C CA . ARG A 1 80 ? 22.956 -0.000 -25.592 1.00 88.69 80 ARG A CA 1
ATOM 614 C C . ARG A 1 80 ? 22.740 0.816 -26.861 1.00 88.69 80 ARG A C 1
ATOM 616 O O . ARG A 1 80 ? 23.354 0.483 -27.869 1.00 88.69 80 ARG A O 1
ATOM 623 N N . GLU A 1 81 ? 21.919 1.861 -26.817 1.00 89.62 81 GLU A N 1
ATOM 624 C CA . GLU A 1 81 ? 21.730 2.787 -27.941 1.00 89.62 81 GLU A CA 1
ATOM 625 C C . GLU A 1 81 ? 23.053 3.448 -28.350 1.00 89.62 81 GLU A C 1
ATOM 627 O O . GLU A 1 81 ? 23.388 3.466 -29.531 1.00 89.62 81 GLU A O 1
ATOM 632 N N . LEU A 1 82 ? 23.850 3.905 -27.379 1.00 89.19 82 LEU A N 1
ATOM 633 C CA . LEU A 1 82 ? 25.166 4.508 -27.624 1.00 89.19 82 LEU A CA 1
ATOM 634 C C . LEU A 1 82 ? 26.224 3.496 -28.088 1.00 89.19 82 LEU A C 1
ATOM 636 O O . LEU A 1 82 ? 27.150 3.859 -28.806 1.00 89.19 82 LEU A O 1
ATOM 640 N N . SER A 1 83 ? 26.106 2.235 -27.666 1.00 83.44 83 SER A N 1
ATOM 641 C CA . SER A 1 83 ? 27.016 1.152 -28.065 1.00 83.44 83 SER A CA 1
ATOM 642 C C . SER A 1 83 ? 26.592 0.468 -29.367 1.00 83.44 83 SER A C 1
ATOM 644 O O . SER A 1 83 ? 27.328 -0.381 -29.878 1.00 83.44 83 SER A O 1
ATOM 646 N N . ALA A 1 84 ? 25.405 0.790 -29.898 1.00 75.25 84 ALA A N 1
ATOM 647 C CA . ALA A 1 84 ? 24.962 0.297 -31.190 1.00 75.25 84 ALA A CA 1
ATOM 648 C C . ALA A 1 84 ? 25.968 0.755 -32.262 1.00 75.25 84 ALA A C 1
ATOM 650 O O . ALA A 1 84 ? 26.488 1.866 -32.181 1.00 75.25 84 ALA A O 1
ATOM 651 N N . PRO A 1 85 ? 26.292 -0.091 -33.254 1.00 67.19 85 PRO A N 1
ATOM 652 C CA . PRO A 1 85 ? 27.415 0.131 -34.159 1.00 67.19 85 PRO A CA 1
ATOM 653 C C . PRO A 1 85 ? 27.175 1.301 -35.129 1.00 67.19 85 PRO A C 1
ATOM 655 O O . PRO A 1 85 ? 26.850 1.105 -36.296 1.00 67.19 85 PRO A O 1
ATOM 658 N N . TYR A 1 86 ? 27.409 2.515 -34.646 1.00 55.81 86 TYR A N 1
ATOM 659 C CA . TYR A 1 86 ? 27.652 3.735 -35.408 1.00 55.81 86 TYR A CA 1
ATOM 660 C C . TYR A 1 86 ? 28.789 4.461 -34.675 1.00 55.81 86 TYR A C 1
ATOM 662 O O . TYR A 1 86 ? 28.555 5.131 -33.684 1.00 55.81 86 TYR A O 1
ATOM 670 N N . ASP A 1 87 ? 30.062 4.194 -34.984 1.00 56.22 87 ASP A N 1
ATOM 671 C CA . ASP A 1 87 ? 30.812 5.159 -35.805 1.00 56.22 87 ASP A CA 1
ATOM 672 C C . ASP A 1 87 ? 31.966 4.541 -36.627 1.00 56.22 87 ASP A C 1
ATOM 674 O O . ASP A 1 87 ? 32.642 5.230 -37.381 1.00 56.22 87 ASP A O 1
ATOM 678 N N . LEU A 1 88 ? 32.220 3.225 -36.562 1.00 53.44 88 LEU A N 1
ATOM 679 C CA . LEU A 1 88 ? 33.389 2.679 -37.280 1.00 53.44 88 LEU A CA 1
ATOM 680 C C . LEU A 1 88 ? 33.229 2.732 -38.813 1.00 53.44 88 LEU A C 1
ATOM 682 O O . LEU A 1 88 ? 34.205 2.910 -39.529 1.00 53.44 88 LEU A O 1
ATOM 686 N N . LYS A 1 89 ? 32.002 2.610 -39.339 1.00 55.50 89 LYS A N 1
ATOM 687 C CA . LYS A 1 89 ? 31.737 2.708 -40.790 1.00 55.50 89 LYS A CA 1
ATOM 688 C C . LYS A 1 89 ? 31.532 4.141 -41.295 1.00 55.50 89 LYS A C 1
ATOM 690 O O . LYS A 1 89 ? 31.592 4.341 -42.506 1.00 55.50 89 LYS A O 1
ATOM 695 N N . THR A 1 90 ? 31.303 5.112 -40.411 1.00 55.75 90 THR A N 1
ATOM 696 C CA . THR A 1 90 ? 31.178 6.533 -40.786 1.00 55.75 90 THR A CA 1
ATOM 697 C C . THR A 1 90 ? 32.534 7.245 -40.716 1.00 55.75 90 THR A C 1
ATOM 699 O O . THR A 1 90 ? 32.789 8.112 -41.543 1.00 55.75 90 THR A O 1
ATOM 702 N N . LEU A 1 91 ? 33.437 6.806 -39.826 1.00 55.59 91 LEU A N 1
ATOM 703 C CA . LEU A 1 91 ? 34.835 7.263 -39.731 1.00 55.59 91 LEU A CA 1
ATOM 704 C C . LEU A 1 91 ? 35.800 6.632 -40.755 1.00 55.59 91 LEU A C 1
ATOM 706 O O . LEU A 1 91 ? 36.915 7.118 -40.912 1.00 55.59 91 LEU A O 1
ATOM 710 N N . LEU A 1 92 ? 35.411 5.548 -41.438 1.00 61.00 92 LEU A N 1
ATOM 711 C CA . LEU A 1 92 ? 36.228 4.856 -42.454 1.00 61.00 92 LEU A CA 1
ATOM 712 C C . LEU A 1 92 ? 35.829 5.212 -43.905 1.00 61.00 92 LEU A C 1
ATOM 714 O O . LEU A 1 92 ? 35.922 4.360 -44.793 1.00 61.00 92 LEU A O 1
ATOM 718 N N . LYS A 1 93 ? 35.365 6.442 -44.157 1.00 51.88 93 LYS A N 1
ATOM 719 C CA . LYS A 1 93 ? 35.177 6.983 -45.514 1.00 51.88 93 LYS A CA 1
ATOM 720 C C . LYS A 1 93 ? 36.154 8.108 -45.812 1.00 51.88 93 LYS A C 1
ATOM 722 O O . LYS A 1 93 ? 36.341 8.962 -44.923 1.00 51.88 93 LYS A O 1
#

pLDDT: mean 85.18, std 15.19, range [48.5, 97.38]

Sequence (93 aa):
MLRHEAEANIDAVAILELLASDAPPDRFESLLTLARSAGMPGPQLDRLENARKLGLHIYSQLDRRQQREASLSALVDIARELSAPYDLKTLLK

Foldseek 3Di:
DVLVVVVVCLALVVLVVCLVVVHDLVVLVVSLVVCVVSVHDPVRSVRSVVSSVVSVVVNVVVVVVVVVVVVVVVVVVVVCVVVPDPDPVVVVD

Mean predicted aligned error: 8.62 Å

Solvent-accessible surface area (backbone atoms only — not comparable to full-atom values): 5363 Å² total; per-residue (Å²): 117,74,70,59,56,56,51,69,61,62,42,49,62,48,43,51,52,38,57,75,68,68,53,60,74,68,55,57,53,51,50,53,52,49,40,58,75,74,63,57,55,66,79,57,48,52,48,32,51,51,35,40,55,52,47,54,52,50,51,56,52,50,52,55,46,51,52,51,52,52,52,50,51,52,52,51,52,50,53,48,61,70,65,43,97,73,54,73,78,73,72,71,110

Radius of gyration: 23.79 Å; Cα contacts (8 Å, |Δi|>4): 35; chains: 1; bounding box: 61×18×66 Å

Secondary structure (DSSP, 8-state):
-HHHHHHHTSSHHHHHHHHHTT--HHHHHHHHHHHHHHT--HHHHHHHHHHHHHHHHHHHHHHHHHHHHHHHHHHHHHHHHHHSS-STTTTT-